Protein AF-A0A7W1DBI0-F1 (afdb_monomer_lite)

pLDDT: mean 83.93, std 10.73, range [53.47, 97.5]

Foldseek 3Di:
DDPVVVVVVLVVDDPVSVVVVVVVVVVVVVVCVPDDPPADPVRVLVVCCVVVVDVDDDDDPPPPVPPDDDDDDPDDDPVVVVVVVVD

Structure (mmCIF, N/CA/C/O backbone):
data_AF-A0A7W1DBI0-F1
#
_entry.id   AF-A0A7W1DBI0-F1
#
loop_
_atom_site.group_PDB
_atom_site.id
_atom_site.type_symbol
_atom_site.label_atom_id
_atom_site.label_alt_id
_atom_site.label_comp_id
_atom_site.label_asym_id
_atom_site.label_entity_id
_atom_site.label_seq_id
_atom_site.pdbx_PDB_ins_code
_atom_site.Cartn_x
_atom_site.Cartn_y
_atom_site.Cartn_z
_atom_site.occupancy
_atom_site.B_iso_or_equiv
_atom_site.auth_seq_id
_atom_site.auth_comp_id
_atom_site.auth_asym_id
_atom_site.auth_atom_id
_atom_site.pdbx_PDB_model_num
ATOM 1 N N . MET A 1 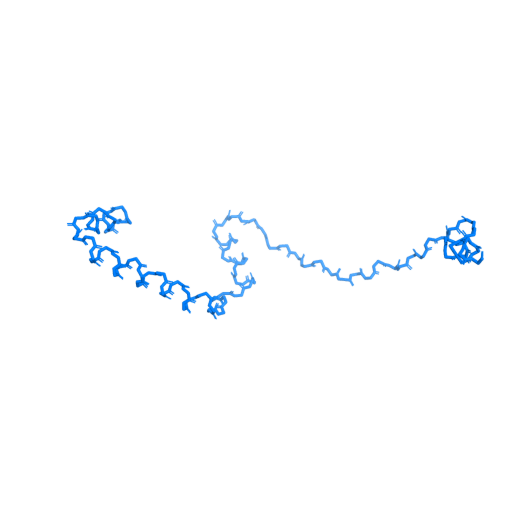1 ? -18.780 -14.922 10.006 1.00 65.06 1 MET A N 1
ATOM 2 C CA . MET A 1 1 ? -18.962 -13.663 10.744 1.00 65.06 1 MET A CA 1
ATOM 3 C C . MET A 1 1 ? -18.424 -12.541 9.878 1.00 65.06 1 MET A C 1
ATOM 5 O O . MET A 1 1 ? -17.232 -12.534 9.589 1.00 65.06 1 MET A O 1
ATOM 9 N N . THR A 1 2 ? -19.295 -11.687 9.355 1.00 91.62 2 THR A N 1
ATOM 10 C CA . THR A 1 2 ? -18.913 -10.561 8.492 1.00 91.62 2 THR A CA 1
ATOM 11 C C . THR A 1 2 ? -18.525 -9.340 9.339 1.00 91.62 2 THR A C 1
ATOM 13 O O . THR A 1 2 ? -18.955 -9.232 10.489 1.00 91.62 2 THR A O 1
ATOM 16 N N . PRO A 1 3 ? -17.745 -8.381 8.805 1.00 87.56 3 PRO A N 1
ATOM 17 C CA . PRO A 1 3 ? -17.422 -7.150 9.534 1.00 87.56 3 PRO A CA 1
ATOM 18 C C . PRO A 1 3 ? -18.666 -6.370 9.991 1.00 87.56 3 PRO A C 1
ATOM 20 O O . PRO A 1 3 ? -18.667 -5.760 11.057 1.00 87.56 3 PRO A O 1
ATOM 23 N N . GLN A 1 4 ? -19.748 -6.429 9.211 1.00 87.38 4 GLN A N 1
ATOM 24 C CA . GLN A 1 4 ? -21.021 -5.777 9.526 1.00 87.38 4 GLN A CA 1
ATOM 25 C C . GLN A 1 4 ? -21.757 -6.457 10.685 1.00 87.38 4 GLN A C 1
ATOM 27 O O . GLN A 1 4 ? -22.323 -5.772 11.533 1.00 87.38 4 GLN A O 1
ATOM 32 N N . GLU A 1 5 ? -21.712 -7.787 10.769 1.00 91.25 5 GLU A N 1
ATOM 33 C CA . GLU A 1 5 ? -22.274 -8.530 11.904 1.00 91.25 5 GLU A CA 1
ATOM 34 C C . GLU A 1 5 ? -21.565 -8.174 13.215 1.00 91.25 5 GLU A C 1
ATOM 36 O O . GLU A 1 5 ? -22.222 -7.975 14.232 1.00 91.25 5 GLU A O 1
ATOM 41 N N . ILE A 1 6 ? -20.238 -8.016 13.183 1.00 89.69 6 ILE A N 1
ATOM 42 C CA . ILE A 1 6 ? -19.444 -7.628 14.358 1.00 89.69 6 ILE A CA 1
ATOM 43 C C . ILE A 1 6 ? -19.822 -6.220 14.832 1.00 89.69 6 ILE A C 1
ATOM 45 O O . ILE A 1 6 ? -20.037 -6.010 16.024 1.00 89.69 6 ILE A O 1
ATOM 49 N N . LEU A 1 7 ? -19.952 -5.259 13.911 1.00 90.50 7 LEU A N 1
ATOM 50 C CA . LEU A 1 7 ? -20.371 -3.895 14.253 1.00 90.50 7 LEU A CA 1
ATOM 51 C C . LEU A 1 7 ? -21.770 -3.870 14.872 1.00 90.50 7 LEU A C 1
ATOM 53 O O . LEU A 1 7 ? -21.982 -3.201 15.881 1.00 90.50 7 LEU A O 1
ATOM 57 N N . ASN A 1 8 ? -22.705 -4.635 14.307 1.00 92.62 8 ASN A N 1
ATOM 58 C CA . ASN A 1 8 ? -24.063 -4.734 14.833 1.00 92.62 8 ASN A CA 1
ATOM 59 C C . ASN A 1 8 ? -24.105 -5.308 16.254 1.00 92.62 8 ASN A C 1
ATOM 61 O O . ASN A 1 8 ? -24.937 -4.875 17.045 1.00 92.62 8 ASN A O 1
ATOM 65 N N . GLU A 1 9 ? -23.220 -6.245 16.600 1.00 91.19 9 GLU A N 1
ATOM 66 C CA . GLU A 1 9 ? -23.103 -6.742 17.976 1.00 91.19 9 GLU A CA 1
ATOM 67 C C . GLU A 1 9 ? -22.488 -5.702 18.919 1.00 91.19 9 GLU A C 1
ATOM 69 O O . GLU A 1 9 ? -23.000 -5.497 20.017 1.00 91.19 9 GLU A O 1
ATOM 74 N N . ILE A 1 10 ? -21.460 -4.968 18.484 1.00 91.06 10 ILE A N 1
ATOM 75 C CA . ILE A 1 10 ? -20.845 -3.903 19.296 1.00 91.06 10 ILE A CA 1
ATOM 76 C C . ILE A 1 10 ? -21.867 -2.804 19.625 1.00 91.06 10 ILE A C 1
ATOM 78 O O . ILE A 1 10 ? -21.914 -2.328 20.759 1.00 91.06 10 ILE A O 1
ATOM 82 N N . TYR A 1 11 ? -22.736 -2.435 18.678 1.00 92.31 11 TYR A N 1
ATOM 83 C CA . TYR A 1 11 ? -23.774 -1.424 18.909 1.00 92.31 11 TYR A CA 1
ATOM 84 C C . TYR A 1 11 ? -24.847 -1.840 19.925 1.00 92.31 11 TYR A C 1
ATOM 86 O O . TYR A 1 11 ? -25.518 -0.967 20.476 1.00 92.31 11 TYR A O 1
ATOM 94 N N . LYS A 1 12 ? -25.008 -3.140 20.205 1.00 95.06 12 LYS A N 1
ATOM 95 C CA . LYS A 1 12 ? -25.934 -3.635 21.238 1.00 95.06 12 LYS A CA 1
ATOM 96 C C . LYS A 1 12 ? -25.373 -3.497 22.655 1.00 95.06 12 LYS A C 1
ATOM 9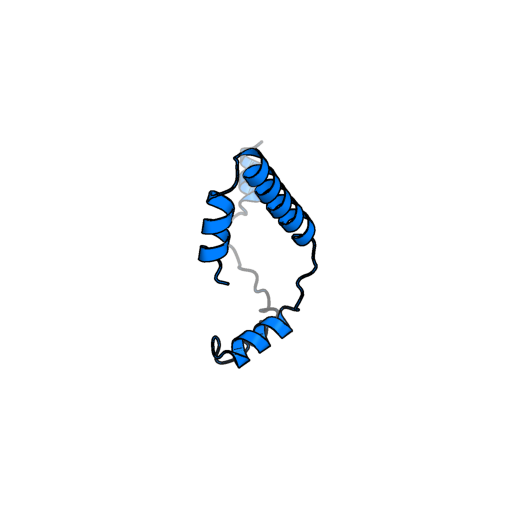8 O O . LYS A 1 12 ? -26.134 -3.615 23.614 1.00 95.06 12 LYS A O 1
ATOM 103 N N . LEU A 1 13 ? -24.069 -3.261 22.800 1.00 92.88 13 LEU A N 1
ATOM 104 C CA . LEU A 1 13 ? -23.415 -3.148 24.100 1.00 92.88 13 LEU A CA 1
ATOM 105 C C . LEU A 1 13 ? -23.643 -1.767 24.737 1.00 92.88 13 LEU A C 1
ATOM 107 O O . LEU A 1 13 ? -23.852 -0.781 24.026 1.00 92.88 13 LEU A O 1
ATOM 111 N N . PRO A 1 14 ? -23.556 -1.644 26.071 1.00 92.88 14 PRO A N 1
ATOM 112 C CA . PRO A 1 14 ? -23.547 -0.358 26.759 1.00 92.88 14 PRO A CA 1
ATOM 113 C C . PRO A 1 14 ? -22.396 0.556 26.303 1.00 92.88 14 PRO A C 1
ATOM 115 O O . PRO A 1 14 ? -21.283 0.105 26.038 1.00 92.88 14 PRO A O 1
ATOM 118 N N . LEU A 1 15 ? -22.628 1.875 26.313 1.00 89.31 15 LEU A N 1
ATOM 119 C CA . LEU A 1 15 ? -21.626 2.906 25.988 1.00 89.31 15 LEU A CA 1
ATOM 120 C C . LEU A 1 15 ? -20.229 2.710 26.623 1.00 89.31 15 LEU A C 1
ATOM 122 O O . LEU A 1 15 ? -19.243 2.930 25.918 1.00 89.31 15 LEU A O 1
ATOM 126 N N . PRO A 1 16 ? -20.079 2.329 27.911 1.00 91.75 16 PRO A N 1
ATOM 127 C CA . PRO A 1 16 ? -18.750 2.095 28.482 1.00 91.75 16 PRO A CA 1
ATOM 128 C C . PRO A 1 16 ? -18.009 0.923 27.827 1.00 91.75 16 PRO A C 1
ATOM 130 O O . PRO A 1 16 ? -16.801 1.014 27.631 1.00 91.75 16 PRO A O 1
ATOM 133 N N . GLU A 1 17 ? -18.710 -0.142 27.446 1.00 89.75 17 GLU A N 1
ATOM 134 C CA . GLU A 1 17 ? -18.115 -1.300 26.767 1.00 89.75 17 GLU A CA 1
ATOM 135 C C . GLU A 1 17 ? -17.763 -0.962 25.317 1.00 89.75 17 GLU A C 1
ATOM 137 O O . GLU A 1 17 ? -16.674 -1.292 24.852 1.00 89.75 17 GLU A O 1
ATOM 142 N N . GLN A 1 18 ? -18.619 -0.196 24.632 1.00 91.69 18 GLN A N 1
ATOM 143 C CA . GLN A 1 18 ? -18.306 0.336 23.303 1.00 91.69 18 GLN A CA 1
ATOM 144 C C . GLN A 1 18 ? -17.026 1.184 23.315 1.00 91.69 18 GLN A C 1
ATOM 146 O O . GLN A 1 18 ? -16.176 1.029 22.437 1.00 91.69 18 GLN A O 1
ATOM 151 N N . LYS A 1 19 ? -16.857 2.052 24.325 1.00 91.25 19 LYS A N 1
ATOM 152 C CA . LYS A 1 19 ? -15.634 2.853 24.491 1.00 91.25 19 LYS A CA 1
ATOM 153 C C . LYS A 1 19 ? -14.406 1.983 24.731 1.00 91.25 19 LYS A C 1
ATOM 155 O O . LYS A 1 19 ? -13.405 2.176 24.054 1.00 91.25 19 LYS A O 1
ATOM 160 N N . GLN A 1 20 ? -14.495 0.997 25.623 1.00 91.50 20 GLN A N 1
ATOM 161 C CA . GLN A 1 20 ? -13.382 0.075 25.882 1.00 91.50 20 GLN A CA 1
ATOM 162 C C . GLN A 1 20 ? -12.950 -0.672 24.616 1.00 91.50 20 GLN A C 1
ATOM 164 O O . GLN A 1 20 ? -11.755 -0.807 24.349 1.00 91.50 20 GLN A O 1
ATOM 169 N N . ILE A 1 21 ? -13.914 -1.114 23.802 1.00 90.88 21 ILE A N 1
ATOM 170 C CA . ILE A 1 21 ? -13.632 -1.762 22.520 1.00 90.88 21 ILE A CA 1
ATOM 171 C C . ILE A 1 21 ? -12.945 -0.776 21.570 1.00 90.88 21 ILE A C 1
ATOM 173 O O . ILE A 1 21 ? -11.896 -1.109 21.019 1.00 90.88 21 ILE A O 1
ATOM 177 N N . ALA A 1 22 ? -13.467 0.443 21.418 1.00 89.88 22 ALA A N 1
ATOM 178 C CA . ALA A 1 22 ? -12.862 1.466 20.566 1.00 89.88 22 ALA A CA 1
ATOM 179 C C . ALA A 1 22 ? -11.416 1.793 20.986 1.00 89.88 22 ALA A C 1
ATOM 181 O O . ALA A 1 22 ? -10.515 1.789 20.145 1.00 89.88 22 ALA A O 1
ATOM 182 N N . ASP A 1 23 ? -11.176 1.983 22.283 1.00 91.50 23 ASP A N 1
ATOM 183 C CA . ASP A 1 23 ? -9.852 2.265 22.842 1.00 91.50 23 ASP A CA 1
ATOM 184 C C . ASP A 1 23 ? -8.884 1.098 22.602 1.00 91.50 23 ASP A C 1
ATOM 186 O O . ASP A 1 23 ? -7.733 1.302 22.209 1.00 91.50 23 ASP A O 1
ATOM 190 N N . SER A 1 24 ? -9.358 -0.143 22.761 1.00 87.94 24 SER A N 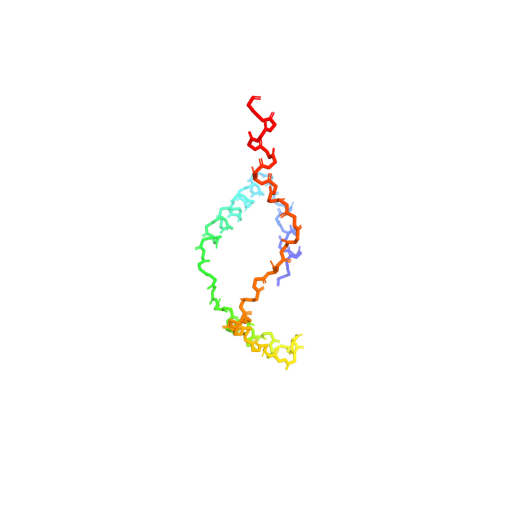1
ATOM 191 C CA . SER A 1 24 ? -8.559 -1.340 22.486 1.00 87.94 24 SER A CA 1
ATOM 192 C C . SER A 1 24 ? -8.166 -1.449 21.008 1.00 87.94 24 SER A C 1
ATOM 194 O O . SER A 1 24 ? -7.024 -1.790 20.695 1.00 87.94 24 SER A O 1
ATOM 196 N N . VAL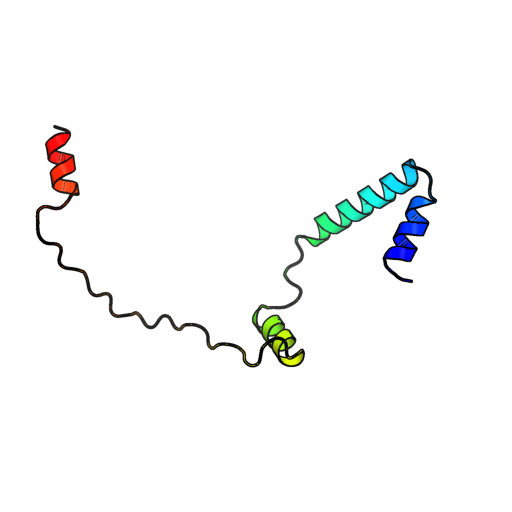 A 1 25 ? -9.071 -1.108 20.085 1.00 88.62 25 VAL A N 1
ATOM 197 C CA . VAL A 1 25 ? -8.814 -1.129 18.638 1.00 88.62 25 VAL A CA 1
ATOM 198 C C . VAL A 1 25 ? -7.808 -0.045 18.257 1.00 88.62 25 VAL A C 1
ATOM 200 O O . VAL A 1 25 ? -6.868 -0.314 17.507 1.00 88.62 25 VAL A O 1
ATOM 203 N N . LEU A 1 26 ? -7.959 1.165 18.802 1.00 87.38 26 LEU A N 1
ATOM 204 C CA . LEU A 1 26 ? -7.026 2.271 18.579 1.00 87.38 26 LEU A CA 1
ATOM 205 C C . LEU A 1 26 ? -5.624 1.941 19.101 1.00 87.38 26 LEU A C 1
ATOM 207 O O . LEU A 1 26 ? -4.643 2.168 18.391 1.00 87.38 26 LEU A O 1
ATOM 211 N N . LYS A 1 27 ? -5.530 1.345 20.295 1.00 85.88 27 LYS A N 1
ATOM 212 C CA . LYS A 1 27 ? -4.263 0.902 20.885 1.00 85.88 27 LYS A CA 1
ATOM 213 C C . LYS A 1 27 ? -3.579 -0.165 20.029 1.00 85.88 27 LYS A C 1
ATOM 215 O O . LYS A 1 27 ? -2.428 0.016 19.647 1.00 85.88 27 LYS A O 1
ATOM 220 N N . ASN A 1 28 ? -4.305 -1.213 19.637 1.00 81.75 28 ASN A N 1
ATOM 221 C CA . ASN A 1 28 ? -3.770 -2.254 18.754 1.00 81.75 28 ASN A CA 1
ATOM 222 C C . ASN A 1 28 ? -3.309 -1.684 17.405 1.00 81.75 28 ASN A C 1
ATOM 224 O O . ASN A 1 28 ? -2.284 -2.103 16.872 1.00 81.75 28 ASN A O 1
ATOM 228 N N . ARG A 1 29 ? -4.037 -0.717 16.836 1.00 77.19 29 ARG A N 1
ATOM 229 C CA . ARG A 1 29 ? -3.630 -0.059 15.589 1.00 77.19 29 ARG A CA 1
ATOM 230 C C . ARG A 1 29 ? -2.326 0.721 15.765 1.00 77.19 29 ARG A C 1
ATOM 232 O O . ARG A 1 29 ? -1.446 0.609 14.920 1.00 77.19 29 ARG A O 1
ATOM 239 N N . ALA A 1 30 ? -2.195 1.476 16.855 1.00 72.94 30 ALA A N 1
ATOM 240 C CA . ALA A 1 30 ? -0.986 2.240 17.155 1.00 72.94 30 ALA A CA 1
ATOM 241 C C . ALA A 1 30 ? 0.235 1.329 17.374 1.00 72.94 30 ALA A C 1
ATOM 243 O O . ALA A 1 30 ? 1.311 1.617 16.859 1.00 72.94 30 ALA A O 1
ATOM 244 N N . GLU A 1 31 ? 0.053 0.202 18.064 1.00 71.94 31 GLU A N 1
ATOM 245 C CA . GLU A 1 31 ? 1.103 -0.798 18.303 1.00 71.94 31 GLU A CA 1
ATOM 246 C C . GLU A 1 31 ? 1.517 -1.537 17.017 1.00 71.94 31 GLU A C 1
ATOM 248 O O . GLU A 1 31 ? 2.686 -1.879 16.847 1.00 71.94 31 GLU A O 1
ATOM 253 N N . ASN A 1 32 ? 0.597 -1.718 16.064 1.00 63.97 32 ASN A N 1
ATOM 254 C CA . ASN A 1 32 ? 0.892 -2.334 14.766 1.00 63.97 32 ASN A CA 1
ATOM 255 C C . ASN A 1 32 ? 1.466 -1.363 13.714 1.00 63.97 32 ASN A C 1
ATOM 257 O O . ASN A 1 32 ? 2.023 -1.827 12.720 1.00 63.97 32 ASN A O 1
ATOM 261 N N . ASN A 1 33 ? 1.392 -0.041 13.918 1.00 57.06 33 ASN A N 1
ATOM 262 C CA . ASN A 1 33 ? 1.923 0.958 12.974 1.00 57.06 33 ASN A CA 1
ATOM 263 C C . ASN A 1 33 ? 3.466 1.018 12.923 1.00 57.06 33 ASN A C 1
ATOM 265 O O . ASN A 1 33 ? 4.014 1.666 12.037 1.00 57.06 33 ASN A O 1
ATOM 269 N N . TYR A 1 34 ? 4.167 0.336 13.836 1.00 53.47 34 TYR A N 1
ATOM 270 C CA . TYR A 1 34 ? 5.633 0.198 13.830 1.00 53.47 34 TYR A CA 1
ATOM 271 C C . TYR A 1 34 ? 6.114 -1.171 13.334 1.00 53.47 34 TYR A C 1
ATOM 273 O O . TYR A 1 34 ? 7.306 -1.482 13.405 1.00 53.47 34 TYR A O 1
ATOM 281 N N . SER A 1 35 ? 5.205 -2.017 12.844 1.00 58.56 35 SER A N 1
ATOM 282 C CA . SER A 1 35 ? 5.603 -3.271 12.221 1.00 58.56 35 SER A CA 1
ATOM 283 C C . SER A 1 35 ? 6.313 -2.945 10.909 1.00 58.56 35 SER A C 1
ATOM 285 O O . SER A 1 35 ? 5.734 -2.292 10.039 1.00 58.56 35 SER A O 1
ATOM 287 N N . LYS A 1 36 ? 7.572 -3.387 10.767 1.00 61.66 36 LYS A N 1
ATOM 288 C CA . LYS A 1 36 ? 8.229 -3.462 9.455 1.00 61.66 36 LYS A CA 1
ATOM 289 C C . LYS A 1 36 ? 7.222 -4.050 8.461 1.00 61.66 36 LYS A C 1
ATOM 291 O O . LYS A 1 36 ? 6.503 -4.977 8.854 1.00 61.66 36 LYS A O 1
ATOM 296 N N . PRO A 1 37 ? 7.137 -3.534 7.223 1.00 62.44 37 PRO A N 1
ATOM 297 C CA . PRO A 1 37 ? 6.225 -4.105 6.246 1.00 62.44 37 PRO A CA 1
ATOM 298 C C . PRO A 1 37 ? 6.462 -5.617 6.215 1.00 62.44 37 PRO A C 1
ATOM 300 O O . PRO A 1 37 ? 7.603 -6.072 6.156 1.00 62.44 37 PRO A O 1
ATOM 303 N N . LYS A 1 38 ? 5.383 -6.399 6.361 1.00 72.00 38 LYS A N 1
ATOM 304 C CA . LYS A 1 38 ? 5.451 -7.873 6.432 1.00 72.00 38 LYS A CA 1
ATOM 305 C C . LYS A 1 38 ? 6.064 -8.503 5.178 1.00 72.00 38 LYS A C 1
ATOM 307 O O . LYS A 1 38 ? 6.295 -9.704 5.168 1.00 72.00 38 LYS A O 1
ATOM 312 N N . MET A 1 39 ? 6.234 -7.695 4.142 1.00 80.50 39 MET A N 1
ATOM 313 C CA . MET A 1 39 ? 6.570 -8.062 2.789 1.00 80.50 39 MET A CA 1
ATOM 314 C C . MET A 1 39 ? 7.464 -6.964 2.223 1.00 80.50 39 MET A C 1
ATOM 316 O O . MET A 1 39 ? 7.195 -5.779 2.451 1.00 80.50 39 MET A O 1
ATOM 320 N N . THR A 1 40 ? 8.527 -7.341 1.528 1.00 88.75 40 THR A N 1
ATOM 321 C CA . THR A 1 40 ? 9.355 -6.391 0.785 1.00 88.75 40 THR A CA 1
ATOM 322 C C . THR A 1 40 ? 8.584 -5.844 -0.420 1.00 88.75 40 THR A C 1
ATOM 324 O O . THR A 1 40 ? 7.545 -6.377 -0.816 1.00 88.75 40 THR A O 1
ATOM 327 N N . GLU A 1 41 ? 9.075 -4.754 -1.006 1.00 85.50 41 GLU A N 1
ATOM 328 C CA . GLU A 1 41 ? 8.491 -4.186 -2.226 1.00 85.50 41 GLU A CA 1
ATOM 329 C C . GLU A 1 41 ? 8.494 -5.195 -3.381 1.00 85.50 41 GLU A C 1
ATOM 331 O O . GLU A 1 41 ? 7.482 -5.376 -4.054 1.00 85.50 41 GLU A O 1
ATOM 336 N N . GLU A 1 42 ? 9.596 -5.924 -3.544 1.00 89.06 42 GLU A N 1
ATOM 337 C CA . GLU A 1 42 ? 9.735 -6.964 -4.561 1.00 89.06 42 GLU A CA 1
ATOM 338 C C . GLU A 1 42 ? 8.724 -8.098 -4.361 1.00 89.06 42 GLU A C 1
ATOM 340 O O . GLU A 1 42 ? 8.028 -8.499 -5.296 1.00 89.06 42 GLU A O 1
ATOM 345 N N . GLU A 1 43 ? 8.574 -8.571 -3.123 1.00 92.25 43 GLU A N 1
ATOM 346 C CA . GLU A 1 43 ? 7.574 -9.578 -2.788 1.00 92.25 43 GLU A CA 1
ATOM 347 C C . GLU A 1 43 ? 6.161 -9.057 -3.108 1.00 92.25 43 GLU A C 1
ATOM 349 O O . GLU A 1 43 ? 5.359 -9.770 -3.717 1.00 92.25 43 GLU A O 1
ATOM 354 N N . PHE A 1 44 ? 5.856 -7.800 -2.769 1.00 92.25 44 PHE A N 1
ATOM 355 C CA . PHE A 1 44 ? 4.563 -7.177 -3.056 1.00 92.25 44 PHE A CA 1
ATOM 356 C C . PHE A 1 44 ? 4.270 -7.092 -4.560 1.00 92.25 44 PHE A C 1
ATOM 358 O O . PHE A 1 44 ? 3.161 -7.424 -4.986 1.00 92.25 44 PHE A O 1
ATOM 365 N N . LEU A 1 45 ? 5.262 -6.730 -5.374 1.00 93.06 45 LEU A N 1
ATOM 366 C CA . LEU A 1 45 ? 5.144 -6.702 -6.832 1.00 93.06 45 LEU A CA 1
ATOM 367 C C . LEU A 1 45 ? 4.866 -8.099 -7.404 1.00 93.06 45 LEU A C 1
ATOM 369 O O . LEU A 1 45 ? 3.964 -8.256 -8.231 1.00 93.06 45 LEU A O 1
ATOM 373 N N . GLN A 1 46 ? 5.539 -9.137 -6.898 1.00 94.75 46 GLN A N 1
ATOM 374 C CA . GLN A 1 46 ? 5.248 -10.526 -7.278 1.00 94.75 46 GLN A CA 1
ATOM 375 C C . GLN A 1 46 ? 3.816 -10.939 -6.918 1.00 94.75 46 GLN A C 1
ATOM 377 O O . GLN A 1 46 ? 3.144 -11.618 -7.698 1.00 94.75 46 GLN A O 1
ATOM 382 N N . TYR A 1 47 ? 3.310 -10.507 -5.760 1.00 94.44 47 TYR A N 1
ATOM 383 C CA . TYR A 1 47 ? 1.921 -10.757 -5.380 1.00 94.44 47 TYR A CA 1
ATOM 384 C C . TYR A 1 47 ? 0.927 -10.081 -6.332 1.00 94.44 47 TYR A C 1
ATOM 386 O O . TYR A 1 47 ? -0.058 -10.709 -6.729 1.00 94.44 47 TYR A O 1
ATOM 394 N N . LEU A 1 48 ? 1.176 -8.830 -6.729 1.00 94.88 48 LEU A N 1
ATOM 395 C CA . LEU A 1 48 ? 0.324 -8.117 -7.685 1.00 94.88 48 LEU A CA 1
ATOM 396 C C . LEU A 1 48 ? 0.324 -8.786 -9.064 1.00 94.88 48 LEU A C 1
ATOM 398 O O . LEU A 1 48 ? -0.744 -8.918 -9.669 1.00 94.88 48 LEU A O 1
ATOM 402 N N . LEU A 1 49 ? 1.487 -9.259 -9.519 1.00 96.00 49 LEU A N 1
ATOM 403 C CA . LEU A 1 49 ? 1.628 -10.011 -10.765 1.00 96.00 49 LEU A CA 1
ATOM 404 C C . LEU A 1 49 ? 0.835 -11.324 -10.706 1.00 96.00 49 LEU A C 1
ATOM 406 O O . LEU A 1 49 ? 0.022 -11.607 -11.582 1.00 96.00 49 LEU A O 1
ATOM 410 N N . ALA A 1 50 ? 0.986 -12.091 -9.623 1.00 95.88 50 ALA A N 1
ATOM 411 C CA . ALA A 1 50 ? 0.256 -13.343 -9.418 1.00 95.88 50 ALA A CA 1
ATOM 412 C C . ALA A 1 50 ? -1.267 -13.143 -9.327 1.00 95.88 50 ALA A C 1
ATOM 414 O O . ALA A 1 50 ? -2.044 -14.039 -9.661 1.00 95.88 50 ALA A O 1
ATOM 415 N N . LYS A 1 51 ? -1.713 -11.966 -8.873 1.00 96.19 51 LYS A N 1
ATOM 416 C CA . LYS A 1 51 ? -3.128 -11.575 -8.850 1.00 96.19 51 LYS A CA 1
ATOM 417 C C . LYS A 1 51 ? -3.637 -11.028 -10.185 1.00 96.19 51 LYS A C 1
ATOM 419 O O . LYS A 1 51 ? -4.838 -10.790 -10.289 1.00 96.19 51 LYS A O 1
ATOM 424 N N . GLY A 1 52 ? -2.766 -10.836 -11.176 1.00 94.75 52 GLY A N 1
ATOM 425 C CA . GLY A 1 52 ? -3.110 -10.247 -12.470 1.00 94.75 52 GLY A CA 1
ATOM 426 C C . GLY A 1 52 ? -3.494 -8.769 -12.386 1.00 94.75 52 GLY A C 1
ATOM 427 O O . GLY A 1 52 ? -4.187 -8.270 -13.267 1.00 94.75 52 GLY A O 1
ATOM 428 N N . VAL A 1 53 ? -3.094 -8.078 -11.312 1.00 97.50 53 VAL A N 1
ATOM 429 C CA . VAL A 1 53 ? -3.309 -6.629 -11.158 1.00 97.50 53 VAL A CA 1
ATOM 430 C C . VAL A 1 53 ? -2.343 -5.855 -12.054 1.00 97.50 53 VAL A C 1
ATOM 432 O O . VAL A 1 53 ? -2.706 -4.820 -12.604 1.00 97.50 53 VAL A O 1
ATOM 435 N N . ILE A 1 54 ? -1.130 -6.385 -12.215 1.00 95.50 54 ILE A N 1
ATOM 436 C CA . ILE A 1 54 ? -0.117 -5.919 -13.163 1.00 95.50 54 ILE A CA 1
ATOM 437 C C . ILE A 1 54 ? 0.233 -7.068 -14.112 1.00 95.50 54 ILE A C 1
ATOM 439 O O . ILE A 1 54 ? 0.116 -8.235 -13.736 1.00 95.50 54 ILE A O 1
ATOM 443 N N . SER A 1 55 ? 0.638 -6.744 -15.339 1.00 94.50 55 SER A N 1
ATOM 444 C CA . SER A 1 55 ? 1.058 -7.727 -16.348 1.00 94.50 55 SER A CA 1
ATOM 445 C C . SER A 1 55 ? 2.544 -8.073 -16.271 1.00 94.50 55 SER A C 1
ATOM 447 O O . SER A 1 55 ? 2.934 -9.153 -16.700 1.00 94.50 55 SER A O 1
ATOM 449 N N . GLU A 1 56 ? 3.358 -7.170 -15.727 1.00 93.94 56 GLU A N 1
ATOM 450 C CA . GLU A 1 56 ? 4.806 -7.316 -15.591 1.00 93.94 56 GLU A CA 1
ATOM 451 C C . GLU A 1 56 ? 5.325 -6.453 -14.436 1.00 93.94 56 GLU A C 1
ATOM 453 O O . GLU A 1 56 ? 4.650 -5.516 -14.000 1.00 93.94 56 GLU A O 1
ATOM 458 N N . ILE A 1 57 ? 6.509 -6.794 -13.924 1.00 92.94 57 ILE A N 1
ATOM 459 C CA . ILE A 1 57 ? 7.226 -5.987 -12.933 1.00 92.94 57 ILE A CA 1
ATOM 460 C C . ILE A 1 57 ? 8.193 -5.093 -13.718 1.00 92.94 57 ILE A C 1
ATOM 462 O O . ILE A 1 57 ? 9.026 -5.646 -14.437 1.00 92.94 57 ILE A O 1
ATOM 466 N N . PRO A 1 58 ? 8.084 -3.755 -13.628 1.00 84.88 58 PRO A N 1
ATOM 467 C CA . PRO A 1 58 ? 8.956 -2.864 -14.380 1.00 84.88 58 PRO A CA 1
ATOM 468 C C . PRO A 1 58 ? 10.406 -3.037 -13.927 1.00 84.88 58 PRO A C 1
ATOM 470 O O . PRO A 1 58 ? 10.680 -3.141 -12.728 1.00 84.88 58 PRO A O 1
ATOM 473 N N . GLU A 1 59 ? 11.330 -3.051 -14.886 1.00 82.19 59 GLU A N 1
ATOM 474 C CA . GLU A 1 59 ? 12.752 -2.945 -14.578 1.00 82.19 59 GLU A CA 1
ATOM 475 C C . GLU A 1 59 ? 13.001 -1.581 -13.922 1.00 82.19 59 GLU A C 1
ATOM 477 O O . GLU A 1 59 ? 12.442 -0.561 -14.336 1.00 82.19 59 GLU A O 1
ATOM 482 N N . GLY A 1 60 ? 13.771 -1.578 -12.832 1.00 72.44 60 GLY A N 1
ATOM 483 C CA . GLY A 1 60 ? 14.120 -0.344 -12.140 1.00 72.44 60 GLY A CA 1
ATOM 484 C C . GLY A 1 60 ? 14.830 0.599 -13.103 1.00 72.44 60 GLY A C 1
ATOM 485 O O . GLY A 1 60 ? 15.648 0.156 -13.905 1.00 72.44 60 GLY A O 1
ATOM 486 N N . ILE A 1 61 ? 14.512 1.890 -13.021 1.00 74.38 61 ILE A N 1
ATOM 487 C CA . ILE A 1 61 ? 15.237 2.917 -13.766 1.00 74.38 61 ILE A CA 1
ATOM 488 C C . ILE A 1 61 ? 16.685 2.831 -13.284 1.00 74.38 61 ILE A C 1
ATOM 490 O O . ILE A 1 61 ? 16.963 3.074 -12.108 1.00 74.38 61 ILE A O 1
ATOM 494 N N . THR A 1 62 ? 17.588 2.386 -14.147 1.00 66.88 62 THR A N 1
ATOM 495 C CA . THR A 1 62 ? 19.014 2.485 -13.876 1.00 66.88 62 THR A CA 1
ATOM 496 C C . THR A 1 62 ? 19.364 3.964 -13.874 1.00 66.88 62 THR A C 1
ATOM 498 O O . THR A 1 62 ? 18.908 4.693 -14.754 1.00 66.88 62 THR A O 1
ATOM 501 N N . ASP A 1 63 ? 20.167 4.405 -12.902 1.00 63.81 63 ASP A N 1
ATOM 502 C CA . ASP A 1 63 ? 20.902 5.669 -12.993 1.00 63.81 63 ASP A CA 1
ATOM 503 C C . ASP A 1 63 ? 21.929 5.519 -14.132 1.00 63.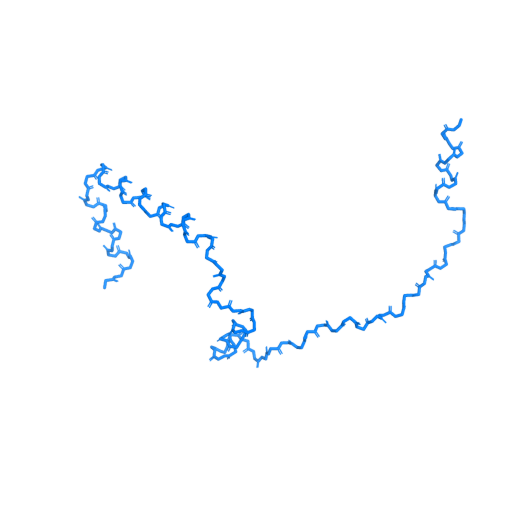81 63 ASP A C 1
ATOM 505 O O . ASP A 1 63 ? 23.138 5.455 -13.910 1.00 63.81 63 ASP A O 1
ATOM 509 N N . GLU A 1 64 ? 21.456 5.359 -15.370 1.00 63.50 64 GLU A N 1
ATOM 510 C CA . GLU A 1 64 ? 22.227 5.807 -16.512 1.00 63.50 64 GLU A CA 1
ATOM 511 C C . GLU A 1 64 ? 22.412 7.290 -16.226 1.00 63.50 64 GLU A C 1
ATOM 513 O O . GLU A 1 64 ? 21.443 8.051 -16.219 1.00 63.50 64 GLU A O 1
ATOM 518 N N . GLU A 1 65 ? 23.624 7.659 -15.808 1.00 64.56 65 GLU A N 1
ATOM 519 C CA . GLU A 1 65 ? 24.034 9.049 -15.749 1.00 64.56 65 GLU A CA 1
ATOM 520 C C . GLU A 1 65 ? 23.801 9.579 -17.163 1.00 64.56 65 GLU A C 1
ATOM 522 O O . GLU A 1 65 ? 24.630 9.373 -18.044 1.00 64.56 65 GLU A O 1
ATOM 527 N N . ASP A 1 66 ? 22.628 10.171 -17.411 1.00 66.25 66 ASP A N 1
ATOM 528 C CA . ASP A 1 66 ? 22.438 11.062 -18.542 1.00 66.25 66 ASP A CA 1
ATOM 529 C C . ASP A 1 66 ? 23.601 12.037 -18.413 1.00 66.25 66 ASP A C 1
ATOM 531 O O . ASP A 1 66 ? 23.658 12.784 -17.427 1.00 66.25 66 ASP A O 1
ATOM 535 N N . ASP A 1 67 ? 24.575 11.920 -19.323 1.00 72.81 67 ASP A N 1
ATOM 536 C CA . ASP A 1 67 ? 25.801 12.706 -19.307 1.00 72.81 67 ASP A CA 1
ATOM 537 C C . ASP A 1 67 ? 25.382 14.153 -19.064 1.00 72.81 67 ASP A C 1
ATOM 539 O O . ASP A 1 67 ? 24.705 14.762 -19.894 1.00 72.81 67 ASP A O 1
ATOM 543 N N . PHE A 1 68 ? 25.675 14.674 -17.869 1.00 77.69 68 PHE A N 1
ATOM 544 C CA . PHE A 1 68 ? 25.185 15.988 -17.487 1.00 77.69 68 PHE A CA 1
ATOM 545 C C . PHE A 1 68 ? 25.798 17.006 -18.446 1.00 77.69 68 PHE A C 1
ATOM 547 O O . PHE A 1 68 ? 26.978 17.335 -18.330 1.00 77.69 68 PHE A O 1
ATOM 554 N N . GLU A 1 69 ? 24.999 17.500 -19.389 1.00 82.88 69 GLU A N 1
ATOM 555 C CA . GLU A 1 69 ? 25.386 18.569 -20.298 1.00 82.88 69 GLU A CA 1
ATOM 556 C C . GLU A 1 69 ? 25.046 19.915 -19.642 1.00 82.88 69 GLU A C 1
ATOM 558 O O . GLU A 1 69 ? 23.868 20.268 -19.503 1.00 82.88 69 GLU A O 1
ATOM 563 N N . PRO A 1 70 ? 26.050 20.700 -19.204 1.00 82.31 70 PRO A N 1
ATOM 564 C CA . PRO A 1 70 ? 25.793 22.021 -18.660 1.00 82.31 70 PRO A CA 1
ATOM 565 C C . PRO A 1 70 ? 25.228 22.924 -19.758 1.00 82.31 70 PRO A C 1
ATOM 567 O O . PRO A 1 70 ? 25.794 23.028 -20.845 1.00 82.31 70 PRO A O 1
ATOM 570 N N . LEU A 1 71 ? 24.143 23.632 -19.459 1.00 83.94 71 LEU A N 1
ATOM 571 C CA . LEU A 1 71 ? 23.598 24.632 -20.372 1.00 83.94 71 LEU A CA 1
ATOM 572 C C . LEU A 1 71 ? 24.474 25.891 -20.355 1.00 83.94 71 LEU A C 1
ATOM 574 O O . LEU A 1 71 ? 24.685 26.492 -19.298 1.00 83.94 71 LEU A O 1
ATOM 578 N N . GLU A 1 72 ? 24.938 26.326 -21.528 1.00 85.25 72 GLU A N 1
ATOM 579 C CA . GLU A 1 72 ? 25.531 27.654 -21.686 1.00 85.25 72 GLU A CA 1
ATOM 580 C C . GLU A 1 72 ? 24.434 28.717 -21.546 1.00 85.25 72 GLU A C 1
ATOM 582 O O . GLU A 1 72 ? 23.464 28.749 -22.303 1.00 85.25 72 GLU A O 1
ATOM 587 N N . ILE A 1 73 ? 24.573 29.588 -20.547 1.00 82.88 73 ILE A N 1
ATOM 588 C CA . ILE A 1 73 ? 23.657 30.706 -20.313 1.00 82.88 73 ILE A CA 1
ATOM 589 C C . ILE A 1 73 ? 24.324 31.977 -20.834 1.00 82.88 73 ILE A C 1
ATOM 591 O O . ILE A 1 73 ? 25.390 32.366 -20.356 1.00 82.88 73 ILE A O 1
ATOM 595 N N . GLU A 1 74 ? 23.686 32.641 -21.796 1.00 86.06 74 GLU A N 1
ATOM 596 C CA . GLU A 1 74 ? 24.131 33.945 -22.283 1.00 86.06 74 GLU A CA 1
ATOM 597 C C . GLU A 1 74 ? 23.787 35.056 -21.277 1.00 86.06 74 GLU A C 1
ATOM 599 O O . GLU A 1 74 ? 22.661 35.148 -20.784 1.00 86.06 74 GLU A O 1
ATOM 604 N N . GLY A 1 75 ? 24.744 35.948 -21.015 1.00 85.62 75 GLY A N 1
ATOM 605 C CA . GLY A 1 75 ? 24.546 37.137 -20.183 1.00 85.62 75 GLY A CA 1
ATOM 606 C C . GLY A 1 75 ? 25.242 37.088 -18.822 1.00 85.62 75 GLY A C 1
ATOM 607 O O . GLY A 1 75 ? 25.972 36.157 -18.489 1.00 85.62 75 GLY A O 1
ATOM 608 N N . GLU A 1 76 ? 25.062 38.154 -18.041 1.00 86.31 76 GLU A N 1
ATOM 609 C CA . GLU A 1 76 ? 25.629 38.260 -16.694 1.00 86.31 76 GLU A CA 1
ATOM 610 C C . GLU A 1 76 ? 24.850 37.348 -15.726 1.00 86.31 76 GLU A C 1
ATOM 612 O O . GLU A 1 76 ? 23.614 37.382 -15.722 1.00 86.31 76 GLU A O 1
ATOM 617 N N . PRO A 1 77 ? 25.529 36.554 -14.875 1.00 88.38 77 PRO A N 1
ATOM 618 C CA . PRO A 1 77 ? 24.855 35.746 -13.872 1.00 88.38 77 PRO A CA 1
ATOM 619 C C . PRO A 1 77 ? 23.972 36.600 -12.963 1.00 88.38 77 PRO A C 1
ATOM 621 O O . PRO A 1 77 ? 24.359 37.681 -12.508 1.00 88.38 77 PRO A O 1
ATOM 624 N N . LEU A 1 78 ? 22.802 36.069 -12.609 1.00 86.62 78 LEU A N 1
ATOM 625 C CA . LEU A 1 78 ? 21.892 36.733 -11.675 1.00 86.62 78 LEU A CA 1
ATOM 626 C C . LEU A 1 78 ? 22.584 37.066 -10.340 1.00 86.62 78 LEU A C 1
ATOM 628 O O . LEU A 1 78 ? 22.292 38.093 -9.730 1.00 86.62 78 LEU A O 1
ATOM 632 N N . SER A 1 79 ? 23.537 36.233 -9.911 1.00 86.19 79 SER A N 1
ATOM 633 C CA . SER A 1 79 ? 24.352 36.467 -8.716 1.00 86.19 79 SER A CA 1
ATOM 634 C C . SER A 1 79 ? 25.121 37.788 -8.768 1.00 86.19 79 SER A C 1
ATOM 636 O O . SER A 1 79 ? 25.109 38.521 -7.782 1.00 86.19 79 SER A O 1
ATOM 638 N N . GLU A 1 80 ? 25.727 38.129 -9.907 1.00 86.19 80 GLU A N 1
ATOM 639 C CA . GLU A 1 80 ? 26.471 39.385 -10.077 1.00 86.19 80 GLU A CA 1
ATOM 640 C C . GLU A 1 80 ? 25.531 40.597 -10.059 1.00 86.19 80 GLU A C 1
ATOM 642 O O . GLU A 1 80 ? 25.801 41.604 -9.396 1.00 86.19 80 GLU A O 1
ATOM 647 N N . THR A 1 81 ? 24.355 40.464 -10.681 1.00 85.00 81 THR A N 1
ATOM 648 C CA . THR A 1 81 ? 23.319 41.508 -10.650 1.00 85.00 81 THR A CA 1
ATOM 649 C C . THR A 1 81 ? 22.851 41.791 -9.218 1.00 85.00 81 THR A C 1
ATOM 651 O O . THR A 1 81 ? 22.819 42.946 -8.793 1.00 85.00 81 THR A O 1
ATOM 654 N N . ILE A 1 82 ? 22.568 40.743 -8.436 1.00 85.44 82 ILE A N 1
ATOM 655 C CA . ILE A 1 82 ? 22.111 40.871 -7.044 1.00 85.44 82 ILE A CA 1
ATOM 656 C C . ILE A 1 82 ? 23.179 41.524 -6.153 1.00 85.44 82 ILE A C 1
ATOM 658 O O . ILE A 1 82 ? 22.843 42.307 -5.263 1.00 85.44 82 ILE A O 1
ATOM 662 N N . ILE A 1 83 ? 24.463 41.211 -6.356 1.00 85.81 83 ILE A N 1
ATOM 663 C CA . ILE A 1 83 ? 25.562 41.795 -5.569 1.00 85.81 83 ILE A CA 1
ATOM 664 C C . ILE A 1 83 ? 25.682 43.300 -5.834 1.00 85.81 83 ILE A C 1
ATOM 666 O O . ILE A 1 83 ? 25.888 44.071 -4.894 1.00 85.81 83 ILE A O 1
ATOM 670 N N . ARG A 1 84 ? 25.527 43.724 -7.092 1.00 87.50 84 ARG A N 1
ATOM 671 C CA . ARG A 1 84 ? 25.598 45.133 -7.500 1.00 87.50 84 ARG A CA 1
ATOM 672 C C . ARG A 1 84 ? 24.469 45.975 -6.906 1.00 87.50 84 ARG A C 1
ATOM 674 O O . ARG A 1 84 ? 24.732 47.078 -6.444 1.00 87.50 84 ARG A O 1
ATOM 681 N N . GLU A 1 85 ? 23.243 45.461 -6.887 1.00 84.81 85 GLU A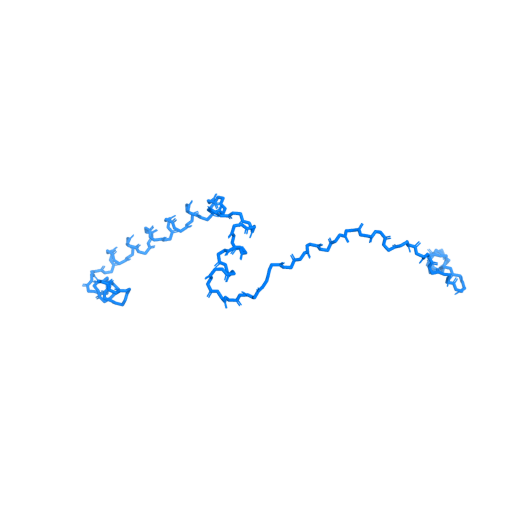 N 1
ATOM 682 C CA . GLU A 1 85 ? 22.063 46.188 -6.385 1.00 84.81 85 GLU A CA 1
ATOM 683 C C . GLU A 1 85 ? 22.011 46.326 -4.855 1.00 84.81 85 GLU A C 1
ATOM 685 O O . GLU A 1 85 ? 21.260 47.146 -4.333 1.00 84.81 85 GLU A O 1
ATOM 690 N N . ARG A 1 86 ? 22.787 45.519 -4.121 1.00 78.12 86 ARG A N 1
ATOM 691 C CA . ARG A 1 86 ? 22.820 45.523 -2.648 1.00 78.12 86 ARG A CA 1
ATOM 692 C C . ARG A 1 86 ? 23.932 46.386 -2.039 1.00 78.12 86 ARG A C 1
ATOM 694 O O . ARG A 1 86 ? 24.057 46.392 -0.813 1.00 78.12 86 ARG A O 1
ATOM 701 N N . ARG A 1 87 ? 24.754 47.051 -2.855 1.00 69.00 87 ARG A N 1
ATOM 702 C CA . ARG A 1 87 ? 25.792 47.989 -2.396 1.00 69.00 87 ARG A CA 1
ATOM 703 C C . ARG A 1 87 ? 25.301 49.427 -2.342 1.00 69.00 87 ARG A C 1
ATOM 705 O O . ARG A 1 87 ? 24.434 49.789 -3.162 1.00 69.00 87 ARG A O 1
#

Radius of gyration: 28.86 Å; chains: 1; bounding box: 52×62×51 Å

Sequence (87 aa):
MTPQEILNEIYKLPLPEQKQIADSVLKNRAENNYSKPKMTEEEFLQYLLAKGVISEIPEGITDEEDDFEPLEIEGEPLSETIIRERR

Secondary structure (DSSP, 8-state):
--HHHHHHHHHTS-HHHHHHHHHHHHHHHHHHTTS--SS-HHHHHHHHHHTTS-SSPPPP---------PPPPPSS-HHHHHHHHT-